Protein AF-A0A3D5E8L2-F1 (afdb_monomer_lite)

Radius of gyration: 12.69 Å; chains: 1; bounding box: 27×30×28 Å

Structure (mmCIF, N/CA/C/O backbone):
data_AF-A0A3D5E8L2-F1
#
_entry.id   AF-A0A3D5E8L2-F1
#
loop_
_atom_site.group_PDB
_atom_site.id
_atom_site.type_symbol
_atom_site.label_atom_id
_atom_site.label_alt_id
_atom_site.label_comp_id
_atom_site.label_asym_id
_atom_site.label_entity_id
_atom_site.label_seq_id
_atom_site.pdbx_PDB_ins_code
_atom_site.Cartn_x
_atom_site.Cartn_y
_atom_site.Cartn_z
_atom_site.occupancy
_atom_site.B_iso_or_equiv
_atom_site.auth_seq_id
_atom_site.auth_comp_id
_atom_site.auth_asym_id
_atom_site.auth_atom_id
_atom_site.pdbx_PDB_model_num
ATOM 1 N N . MET A 1 1 ? -0.800 -18.151 0.058 1.00 63.22 1 MET A N 1
ATOM 2 C CA . MET A 1 1 ? -1.675 -18.394 -1.105 1.00 63.22 1 MET A CA 1
ATOM 3 C C . MET A 1 1 ? -2.834 -17.442 -0.954 1.00 63.22 1 MET A C 1
ATOM 5 O O . MET A 1 1 ? -3.417 -17.432 0.122 1.00 63.22 1 MET A O 1
ATOM 9 N N . ILE A 1 2 ? -3.098 -16.615 -1.957 1.00 67.31 2 ILE A N 1
ATOM 10 C CA . ILE A 1 2 ? -4.170 -15.612 -1.906 1.00 67.31 2 ILE A CA 1
ATOM 11 C C . ILE A 1 2 ? -5.559 -16.246 -2.089 1.00 67.31 2 ILE A C 1
ATOM 13 O O . ILE A 1 2 ? -6.567 -15.719 -1.637 1.00 67.31 2 ILE A O 1
ATOM 17 N N . GLU A 1 3 ? -5.570 -17.463 -2.622 1.00 70.62 3 GLU A N 1
ATOM 18 C CA . GLU A 1 3 ? -6.711 -18.355 -2.780 1.00 70.62 3 GLU A CA 1
ATOM 19 C C . GLU A 1 3 ? -7.354 -18.720 -1.436 1.00 70.62 3 GLU A C 1
ATOM 21 O O . GLU A 1 3 ? -8.567 -18.899 -1.356 1.00 70.62 3 GLU A O 1
ATOM 26 N N . ALA A 1 4 ? -6.560 -18.785 -0.359 1.00 72.94 4 ALA A N 1
ATOM 27 C CA . ALA A 1 4 ? -7.071 -19.014 0.993 1.00 72.94 4 ALA A CA 1
ATOM 28 C C . ALA A 1 4 ? -7.886 -17.821 1.529 1.00 72.94 4 ALA A C 1
ATOM 30 O O . ALA A 1 4 ? -8.747 -18.010 2.383 1.00 72.94 4 ALA A O 1
ATOM 31 N N . GLU A 1 5 ? -7.659 -16.623 0.981 1.00 73.62 5 GLU A N 1
ATOM 32 C CA . GLU A 1 5 ? -8.377 -15.385 1.308 1.00 73.62 5 GLU A CA 1
ATOM 33 C C . GLU A 1 5 ? -9.629 -15.191 0.425 1.00 73.62 5 GLU A C 1
ATOM 35 O O . GLU A 1 5 ? -10.258 -14.135 0.446 1.00 73.62 5 GLU A O 1
ATOM 40 N N . GLY A 1 6 ? -10.006 -16.207 -0.367 1.00 81.81 6 GLY A N 1
ATOM 41 C CA . GLY A 1 6 ? -11.178 -16.174 -1.249 1.00 81.81 6 GLY A CA 1
ATOM 42 C C . GLY A 1 6 ? -10.965 -15.418 -2.563 1.00 81.81 6 GLY A C 1
ATOM 43 O O . GLY A 1 6 ? -11.936 -15.139 -3.263 1.00 81.81 6 GLY A O 1
ATOM 44 N N . VAL A 1 7 ? -9.715 -15.100 -2.898 1.00 83.12 7 VAL A N 1
ATOM 45 C CA . VAL A 1 7 ? -9.336 -14.338 -4.091 1.00 83.12 7 VAL A CA 1
ATOM 46 C C . VAL A 1 7 ? -8.753 -15.286 -5.138 1.00 83.12 7 VAL A C 1
ATOM 48 O O . VAL A 1 7 ? -7.847 -16.058 -4.827 1.00 83.12 7 VAL A O 1
ATOM 51 N N . ALA A 1 8 ? -9.251 -15.243 -6.376 1.00 82.25 8 ALA A N 1
ATOM 52 C CA . ALA A 1 8 ? -8.803 -16.176 -7.415 1.00 82.25 8 ALA A CA 1
ATOM 53 C C . ALA A 1 8 ? -7.451 -15.785 -8.032 1.00 82.25 8 ALA A C 1
ATOM 55 O O . ALA A 1 8 ? -6.731 -16.656 -8.518 1.00 82.25 8 ALA A O 1
ATOM 56 N N . ASP A 1 9 ? -7.104 -14.495 -8.007 1.00 83.00 9 ASP A N 1
ATOM 57 C CA . ASP A 1 9 ? -5.856 -13.975 -8.562 1.00 83.00 9 ASP A CA 1
ATOM 58 C C . ASP A 1 9 ? -5.365 -12.708 -7.841 1.00 83.00 9 ASP A C 1
ATOM 60 O O . ASP A 1 9 ? -6.145 -11.897 -7.344 1.00 83.00 9 ASP A O 1
ATOM 64 N N . ILE A 1 10 ? -4.047 -12.492 -7.830 1.00 79.50 10 ILE A N 1
ATOM 65 C CA . ILE A 1 10 ? -3.436 -11.333 -7.168 1.00 79.50 10 ILE A CA 1
ATOM 66 C C . ILE A 1 10 ? -3.917 -9.988 -7.731 1.00 79.50 10 ILE A C 1
ATOM 68 O O . ILE A 1 10 ? -3.961 -9.002 -6.995 1.00 79.50 10 ILE A O 1
ATOM 72 N N . SER A 1 1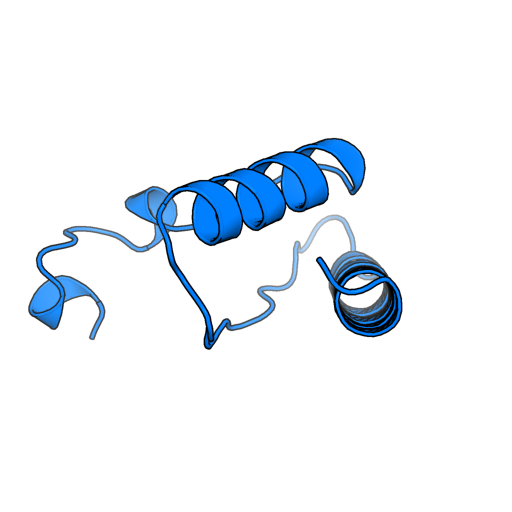1 ? -4.318 -9.937 -9.003 1.00 83.31 11 SER A N 1
ATOM 73 C CA . SER A 1 11 ? -4.839 -8.725 -9.640 1.00 83.31 11 SER A CA 1
ATOM 74 C C . SER A 1 11 ? -6.128 -8.204 -9.004 1.00 83.31 11 SER A C 1
ATOM 76 O O . SER A 1 11 ? -6.387 -7.005 -9.078 1.00 83.31 11 SER A O 1
ATOM 78 N N . GLU A 1 12 ? -6.903 -9.054 -8.325 1.00 83.81 12 GLU A N 1
ATOM 79 C CA . GLU A 1 12 ? -8.145 -8.646 -7.659 1.00 83.81 12 GLU A CA 1
ATOM 80 C C . GLU A 1 12 ? -7.904 -7.798 -6.403 1.00 83.81 12 GLU A C 1
ATOM 82 O O . GLU A 1 12 ? -8.769 -7.015 -6.008 1.00 83.81 12 GLU A O 1
ATOM 87 N N . VAL A 1 13 ? -6.724 -7.918 -5.788 1.00 84.88 13 VAL A N 1
ATOM 88 C CA . VAL A 1 13 ? -6.341 -7.132 -4.602 1.00 84.88 13 VAL A CA 1
ATOM 89 C C . VAL A 1 13 ? -5.161 -6.197 -4.850 1.00 84.88 13 VAL A C 1
ATOM 91 O O . VAL A 1 13 ? -4.815 -5.396 -3.980 1.00 84.88 13 VAL A O 1
ATOM 94 N N . ALA A 1 14 ? -4.522 -6.286 -6.017 1.00 90.19 14 ALA A N 1
ATOM 95 C CA . ALA A 1 14 ? -3.372 -5.465 -6.344 1.00 90.19 14 ALA A CA 1
ATOM 96 C C . ALA A 1 14 ? -3.755 -3.977 -6.383 1.00 90.19 14 ALA A C 1
ATOM 98 O O . ALA A 1 14 ? -4.679 -3.554 -7.080 1.00 90.19 14 ALA A O 1
ATOM 99 N N . ILE A 1 15 ? -2.993 -3.159 -5.659 1.00 92.50 15 ILE A N 1
ATOM 100 C CA . ILE A 1 15 ? -3.063 -1.702 -5.754 1.00 92.50 15 ILE A CA 1
ATOM 101 C C . ILE A 1 15 ? -1.970 -1.268 -6.729 1.00 92.50 15 ILE A C 1
ATOM 103 O O . ILE A 1 15 ? -0.788 -1.311 -6.399 1.00 92.50 15 ILE A O 1
ATOM 107 N N . VAL A 1 16 ? -2.372 -0.872 -7.936 1.00 91.75 16 VAL A N 1
ATOM 108 C CA . VAL A 1 16 ? -1.463 -0.489 -9.025 1.00 91.75 16 VAL A CA 1
ATOM 109 C C . VAL A 1 16 ? -1.864 0.879 -9.564 1.00 91.75 16 VAL A C 1
ATOM 111 O O . VAL A 1 16 ? -3.048 1.144 -9.776 1.00 91.75 16 VAL A O 1
ATOM 114 N N . GLY A 1 17 ? -0.881 1.747 -9.788 1.00 92.75 17 GLY A N 1
ATOM 115 C CA . GLY A 1 17 ? -1.085 3.078 -10.349 1.00 92.75 17 GLY A CA 1
ATOM 116 C C . GLY A 1 17 ? 0.012 4.051 -9.935 1.00 92.75 17 GLY A C 1
ATOM 117 O O . GLY A 1 17 ? 1.047 3.651 -9.403 1.00 92.75 17 GLY A O 1
ATOM 118 N N . ASP A 1 18 ? -0.242 5.331 -10.181 1.00 94.12 18 ASP A N 1
ATOM 119 C CA . ASP A 1 18 ? 0.579 6.4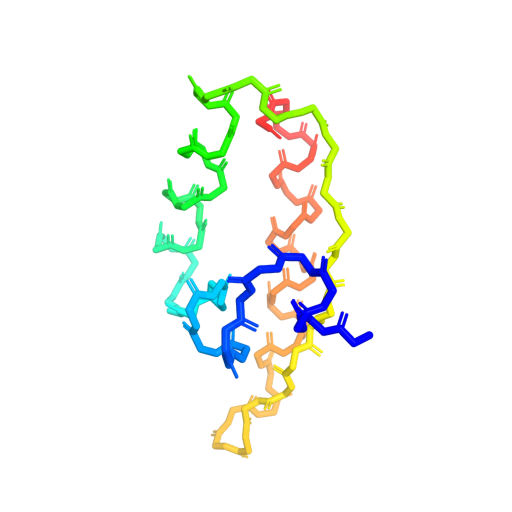33 -9.684 1.00 94.12 18 ASP A CA 1
ATOM 120 C C . ASP A 1 18 ? 0.361 6.687 -8.180 1.00 94.12 18 ASP A C 1
ATOM 122 O O . ASP A 1 18 ? -0.501 6.085 -7.527 1.00 94.12 18 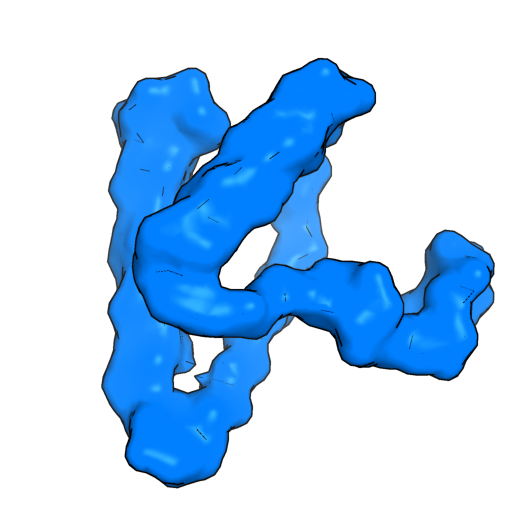ASP A O 1
ATOM 126 N N . GLU A 1 19 ? 1.133 7.610 -7.610 1.00 94.44 19 GLU A N 1
ATOM 127 C CA . GLU A 1 19 ? 1.088 7.916 -6.182 1.00 94.44 19 GLU A CA 1
ATOM 128 C C . GLU A 1 19 ? -0.299 8.406 -5.732 1.00 94.44 19 GLU A C 1
ATOM 130 O O . GLU A 1 19 ? -0.751 8.071 -4.635 1.00 94.44 19 GLU A O 1
ATOM 135 N N . ALA A 1 20 ? -1.008 9.170 -6.571 1.00 94.94 20 ALA A N 1
ATOM 136 C CA . ALA A 1 20 ? -2.354 9.655 -6.266 1.00 94.94 20 ALA A CA 1
ATOM 137 C C . ALA A 1 20 ? -3.366 8.502 -6.184 1.00 94.94 20 ALA A C 1
ATOM 139 O O . ALA A 1 20 ? -4.171 8.440 -5.247 1.00 94.94 20 ALA A O 1
ATOM 140 N N . THR A 1 21 ? -3.289 7.561 -7.125 1.00 95.38 21 THR A N 1
ATOM 141 C CA . THR A 1 21 ? -4.130 6.362 -7.167 1.00 95.38 21 THR A CA 1
ATOM 142 C C . THR A 1 21 ? -3.873 5.474 -5.956 1.00 95.38 21 THR A C 1
ATOM 144 O O . THR A 1 21 ? -4.822 5.071 -5.278 1.00 95.38 21 THR A O 1
ATOM 147 N N . VAL A 1 22 ? -2.601 5.216 -5.634 1.00 94.25 22 VAL A N 1
ATOM 148 C CA . VAL A 1 22 ? -2.217 4.399 -4.474 1.00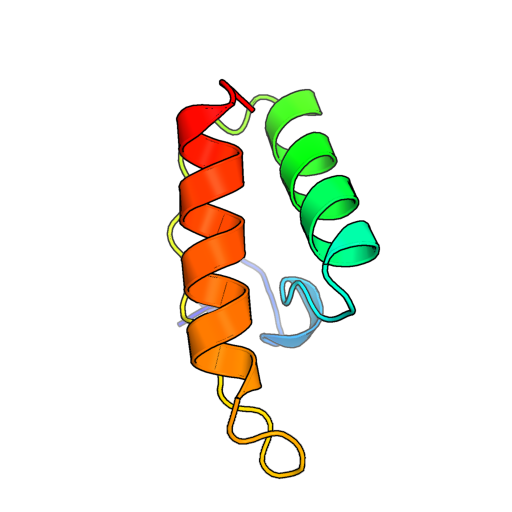 94.25 22 VAL A CA 1
ATOM 149 C C . VAL A 1 22 ? -2.722 5.039 -3.174 1.00 94.25 22 VAL A C 1
ATOM 151 O O . VAL A 1 22 ? -3.380 4.359 -2.385 1.00 94.25 22 VAL A O 1
ATOM 154 N N . ARG A 1 23 ? -2.540 6.355 -2.977 1.00 94.00 23 ARG A N 1
ATOM 155 C CA . ARG A 1 23 ? -3.076 7.075 -1.800 1.00 94.00 23 ARG A CA 1
ATOM 156 C C . ARG A 1 23 ? -4.589 6.941 -1.676 1.00 94.00 23 ARG A C 1
ATOM 158 O O . ARG A 1 23 ? -5.094 6.671 -0.588 1.00 94.00 23 ARG A O 1
ATOM 165 N N . ALA A 1 24 ? -5.321 7.123 -2.774 1.00 93.94 24 ALA A N 1
ATOM 166 C CA . ALA A 1 24 ? -6.777 7.026 -2.763 1.00 93.94 24 ALA A CA 1
ATOM 167 C C . ALA A 1 24 ? -7.257 5.620 -2.364 1.00 93.94 24 ALA A C 1
ATOM 169 O O . ALA A 1 24 ? -8.234 5.486 -1.624 1.00 93.94 24 ALA A O 1
ATOM 170 N N . LYS A 1 25 ? -6.561 4.571 -2.817 1.00 94.12 25 LYS A N 1
ATOM 171 C CA . LYS A 1 25 ? -6.869 3.180 -2.458 1.00 94.12 25 LYS A CA 1
ATOM 172 C C . LYS A 1 25 ? -6.546 2.877 -0.995 1.00 94.12 25 LYS A C 1
ATOM 174 O O . LYS A 1 25 ? -7.391 2.292 -0.324 1.00 94.12 25 LYS A O 1
ATOM 179 N N . LEU A 1 26 ? -5.405 3.337 -0.480 1.00 92.62 26 LEU A N 1
ATOM 180 C CA . LEU A 1 26 ? -5.054 3.190 0.940 1.00 92.62 26 LEU A CA 1
ATOM 181 C C . LEU A 1 26 ? -6.073 3.898 1.845 1.00 92.62 26 LEU A C 1
ATOM 183 O O . LEU A 1 26 ? -6.624 3.280 2.750 1.00 92.62 26 LEU A O 1
ATOM 187 N N . LYS A 1 27 ? -6.454 5.135 1.509 1.00 91.94 27 LYS A N 1
ATOM 188 C CA . LYS A 1 27 ? -7.506 5.873 2.226 1.00 91.94 27 LYS A CA 1
ATOM 189 C C . LYS A 1 27 ? -8.868 5.174 2.174 1.00 91.94 27 LYS A C 1
ATOM 191 O O . LYS A 1 27 ? -9.674 5.268 3.098 1.00 91.94 27 LYS A O 1
ATOM 196 N N . ARG A 1 28 ? -9.167 4.459 1.084 1.00 92.75 28 ARG A N 1
ATOM 197 C CA . ARG A 1 28 ? -10.388 3.650 1.006 1.00 92.75 28 ARG A CA 1
ATOM 198 C C . ARG A 1 28 ? -10.348 2.485 1.997 1.00 92.75 28 ARG A C 1
ATOM 200 O O . ARG A 1 28 ? -11.381 2.237 2.616 1.00 92.75 28 ARG A O 1
ATOM 207 N N . LEU A 1 29 ? -9.212 1.803 2.145 1.00 91.88 29 LEU A N 1
ATOM 208 C CA . LEU A 1 29 ? -9.040 0.723 3.125 1.00 91.88 29 LEU A CA 1
ATOM 209 C C . LEU A 1 29 ? -9.221 1.242 4.558 1.00 91.88 29 LEU A C 1
ATOM 211 O O . LEU A 1 29 ? -10.006 0.682 5.320 1.00 91.88 29 LEU A O 1
ATOM 215 N N . GLU A 1 30 ? -8.600 2.372 4.881 1.00 90.88 30 GLU A N 1
ATOM 216 C CA . GLU A 1 30 ? -8.795 3.064 6.161 1.00 90.88 30 GLU A CA 1
ATOM 217 C C . GLU A 1 30 ? -10.288 3.370 6.402 1.00 90.88 30 GLU A C 1
ATOM 219 O O . GLU A 1 30 ? -10.851 3.029 7.441 1.00 90.88 30 GLU A O 1
ATOM 224 N N . SER A 1 31 ? -10.988 3.911 5.393 1.00 93.50 31 SER A N 1
ATOM 225 C CA . SER A 1 31 ? -12.412 4.273 5.511 1.00 93.50 31 SER A CA 1
ATOM 226 C C . SER A 1 31 ? -13.362 3.096 5.778 1.00 93.50 31 SER A C 1
ATOM 228 O O . SER A 1 31 ? -14.512 3.323 6.153 1.00 93.50 31 SER A O 1
ATOM 230 N N . ILE A 1 32 ? -12.923 1.853 5.542 1.00 95.25 32 ILE A N 1
ATOM 231 C CA . ILE A 1 32 ? -13.690 0.634 5.854 1.00 95.25 32 ILE A CA 1
ATOM 232 C C . ILE A 1 32 ? -13.210 -0.051 7.141 1.00 95.25 32 ILE A C 1
ATOM 234 O O . ILE A 1 32 ? -13.681 -1.142 7.452 1.00 95.25 32 ILE A O 1
ATOM 238 N N . GLY A 1 33 ? -12.319 0.592 7.899 1.00 93.31 33 GLY A N 1
ATOM 239 C CA . GLY A 1 33 ? -11.851 0.129 9.203 1.00 93.31 33 GLY A CA 1
ATOM 240 C C . GLY A 1 33 ? -10.610 -0.760 9.164 1.00 93.31 33 GLY A C 1
ATOM 241 O O . GLY A 1 33 ? -10.329 -1.419 10.161 1.00 93.31 33 GLY A O 1
ATOM 242 N N . VAL A 1 34 ? -9.870 -0.806 8.049 1.00 91.12 34 VAL A N 1
ATOM 243 C CA . VAL A 1 34 ? -8.560 -1.476 8.021 1.00 91.12 34 VAL A CA 1
ATOM 244 C C . VAL A 1 34 ? -7.582 -0.659 8.859 1.00 91.12 34 VAL A C 1
ATOM 246 O O . VAL A 1 34 ? -7.340 0.505 8.555 1.00 91.12 34 VAL A O 1
ATOM 249 N N . THR A 1 35 ? -7.026 -1.272 9.902 1.00 89.75 35 THR A N 1
ATOM 250 C CA . THR A 1 35 ? -6.032 -0.644 10.789 1.00 89.75 35 THR A CA 1
ATOM 251 C C . THR A 1 35 ? -4.601 -0.988 10.401 1.00 89.75 35 THR A C 1
ATOM 253 O O . THR A 1 35 ? -3.692 -0.196 10.616 1.00 89.75 35 THR A O 1
ATOM 256 N N . ASP A 1 36 ? -4.406 -2.162 9.803 1.00 88.44 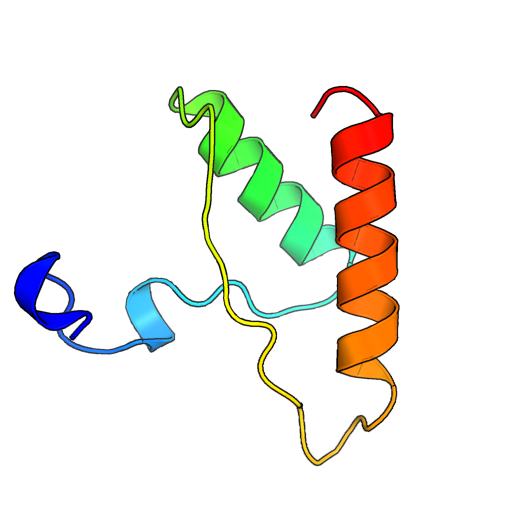36 ASP A N 1
ATOM 257 C CA . ASP A 1 36 ? -3.104 -2.710 9.458 1.00 88.44 36 ASP A CA 1
ATOM 258 C C . ASP A 1 36 ? -3.216 -3.431 8.115 1.00 88.44 36 ASP A C 1
ATOM 260 O O . ASP A 1 36 ? -4.197 -4.128 7.843 1.00 88.44 36 ASP A O 1
ATOM 264 N N . TYR A 1 37 ? -2.196 -3.303 7.274 1.00 86.81 37 TYR A N 1
ATOM 265 C CA . TYR A 1 37 ? -2.082 -4.076 6.044 1.00 86.81 37 TYR A CA 1
ATOM 266 C C . TYR A 1 37 ? -0.663 -4.614 5.891 1.00 86.81 37 TYR A C 1
ATOM 268 O O . TYR A 1 37 ? 0.318 -3.986 6.281 1.00 86.81 37 TYR A O 1
ATOM 276 N N . THR A 1 38 ? -0.554 -5.800 5.297 1.00 85.94 38 THR A N 1
ATOM 277 C CA . THR A 1 38 ? 0.721 -6.384 4.871 1.00 85.94 38 THR A CA 1
ATOM 278 C C . THR A 1 38 ? 0.703 -6.478 3.355 1.00 85.94 38 THR A C 1
ATOM 280 O O . THR A 1 38 ? -0.208 -7.071 2.784 1.00 85.94 38 THR A O 1
ATOM 283 N N . GLY A 1 39 ? 1.694 -5.876 2.699 1.00 85.94 39 GLY A N 1
ATOM 284 C CA . GLY A 1 39 ? 1.789 -5.842 1.243 1.00 85.94 39 GLY A CA 1
ATOM 285 C C . GLY A 1 39 ? 3.185 -6.205 0.753 1.00 85.94 39 GLY A C 1
ATOM 286 O O . GLY A 1 39 ? 4.178 -5.967 1.439 1.00 85.94 39 GLY A O 1
ATOM 287 N N . ALA A 1 40 ? 3.254 -6.764 -0.453 1.00 89.69 40 ALA A N 1
ATOM 288 C CA . ALA A 1 40 ? 4.500 -6.977 -1.178 1.00 89.69 40 ALA A CA 1
ATOM 289 C C . ALA A 1 40 ? 4.630 -5.919 -2.280 1.00 89.69 40 ALA A C 1
ATOM 291 O O . ALA A 1 40 ? 3.730 -5.768 -3.105 1.00 89.69 40 ALA A O 1
ATOM 292 N N . ILE A 1 41 ? 5.752 -5.197 -2.308 1.00 93.25 41 ILE A N 1
ATOM 293 C CA . ILE A 1 41 ? 6.059 -4.263 -3.397 1.00 93.25 41 ILE A CA 1
ATOM 294 C C . ILE A 1 41 ? 6.562 -5.083 -4.585 1.00 93.25 41 ILE A C 1
ATOM 296 O O . ILE A 1 41 ? 7.646 -5.666 -4.528 1.00 93.25 41 ILE A O 1
ATOM 300 N N . LEU A 1 42 ? 5.767 -5.136 -5.652 1.00 90.50 42 LEU A N 1
ATOM 301 C CA . LEU A 1 42 ? 6.128 -5.836 -6.880 1.00 90.50 42 LEU A CA 1
ATOM 302 C C . LEU A 1 42 ? 6.843 -4.872 -7.841 1.00 90.50 42 LEU A C 1
ATOM 304 O O . LEU A 1 42 ? 6.342 -3.771 -8.077 1.00 90.50 42 LEU A O 1
ATOM 308 N N . PRO A 1 43 ? 8.012 -5.246 -8.392 1.00 91.25 43 PRO A N 1
ATOM 309 C CA . PRO A 1 43 ? 8.711 -4.411 -9.358 1.00 91.25 43 PRO A CA 1
ATOM 310 C C . PRO A 1 43 ? 7.955 -4.343 -10.688 1.00 91.25 43 PRO A C 1
ATOM 312 O O . PRO A 1 43 ? 7.386 -5.334 -11.142 1.00 91.25 43 PRO A O 1
ATOM 315 N N . VAL A 1 44 ? 8.014 -3.178 -11.332 1.00 90.44 44 VAL A N 1
ATOM 316 C CA . VAL A 1 44 ? 7.531 -2.964 -12.700 1.00 90.44 44 VAL A CA 1
ATOM 317 C C . VAL A 1 44 ? 8.754 -2.994 -13.621 1.00 90.44 44 VAL A C 1
ATOM 319 O O . VAL A 1 44 ? 9.629 -2.143 -13.455 1.00 90.44 44 VAL A O 1
ATOM 322 N N . PRO A 1 45 ? 8.880 -3.962 -14.549 1.00 91.38 45 PRO A N 1
ATOM 323 C CA . PRO A 1 45 ? 10.072 -4.099 -15.392 1.00 91.38 45 PRO A CA 1
ATOM 324 C C . PRO A 1 45 ? 10.438 -2.826 -16.164 1.00 91.38 45 PRO A C 1
ATOM 326 O O . PRO A 1 45 ? 11.616 -2.509 -16.325 1.00 91.38 45 PRO A O 1
ATOM 329 N N . GLU A 1 46 ? 9.429 -2.081 -16.607 1.00 94.94 46 GLU A N 1
ATOM 330 C CA . GLU A 1 46 ? 9.565 -0.841 -17.367 1.00 94.94 46 GLU A CA 1
ATOM 331 C C . GLU A 1 46 ? 9.925 0.366 -16.483 1.00 94.94 46 GLU A C 1
ATOM 333 O O . GLU A 1 46 ? 10.308 1.413 -17.003 1.00 94.94 46 GLU A O 1
ATOM 338 N N . ASP A 1 47 ? 9.837 0.225 -15.156 1.00 93.81 47 ASP A N 1
ATOM 339 C CA . ASP A 1 47 ? 10.151 1.274 -14.188 1.00 93.81 47 ASP A CA 1
ATOM 340 C C . ASP A 1 47 ? 10.926 0.723 -12.977 1.00 93.81 47 ASP A C 1
ATOM 342 O O . ASP A 1 47 ? 10.359 0.451 -11.911 1.00 93.81 47 ASP A O 1
ATOM 346 N N . PRO A 1 48 ? 12.261 0.621 -13.096 1.00 94.88 48 PRO A N 1
ATOM 347 C CA . PRO A 1 48 ? 13.122 0.161 -12.009 1.00 94.88 48 PRO A CA 1
ATOM 348 C C . PRO A 1 48 ? 13.060 1.033 -10.744 1.00 94.88 48 PRO A C 1
ATOM 350 O O . PRO A 1 48 ? 13.477 0.587 -9.676 1.00 94.88 48 PRO A O 1
ATOM 353 N N . GLY A 1 49 ? 12.571 2.276 -10.846 1.00 96.19 49 GLY A N 1
ATOM 354 C CA . GLY A 1 49 ? 12.425 3.195 -9.717 1.00 96.19 49 GLY A CA 1
ATOM 355 C C . GLY A 1 49 ? 11.115 3.022 -8.945 1.00 96.19 49 GLY A C 1
ATOM 356 O O . GLY A 1 49 ? 11.008 3.519 -7.819 1.00 96.19 49 GLY A O 1
ATOM 357 N N . ALA A 1 50 ? 10.133 2.310 -9.509 1.00 95.50 50 ALA A N 1
ATOM 358 C CA . ALA A 1 50 ? 8.818 2.120 -8.905 1.00 95.50 50 ALA A CA 1
ATOM 359 C C . ALA A 1 50 ? 8.866 1.516 -7.487 1.00 95.50 50 ALA A C 1
ATOM 361 O O . ALA A 1 50 ? 8.150 2.029 -6.620 1.00 95.50 50 ALA A O 1
ATOM 362 N N . PRO A 1 51 ? 9.723 0.517 -7.174 1.00 95.50 51 PRO A N 1
ATOM 363 C CA . PRO A 1 51 ? 9.794 -0.022 -5.819 1.00 95.50 51 PRO A CA 1
ATOM 364 C C . PRO A 1 51 ? 10.190 1.021 -4.770 1.00 95.50 51 PRO A C 1
ATOM 366 O O . PRO A 1 51 ? 9.544 1.124 -3.728 1.00 95.50 51 PRO A O 1
ATOM 369 N N . GLN A 1 52 ? 11.210 1.837 -5.060 1.00 96.06 52 GLN A N 1
ATOM 370 C CA . GLN A 1 52 ? 11.678 2.861 -4.124 1.00 96.06 52 GLN A CA 1
ATOM 371 C C . GLN A 1 52 ? 10.633 3.965 -3.940 1.00 96.06 52 GLN A C 1
ATOM 373 O O . GLN A 1 52 ? 10.366 4.360 -2.807 1.00 96.06 52 GLN A O 1
ATOM 378 N N . ARG A 1 53 ? 10.010 4.442 -5.028 1.00 96.06 53 ARG A N 1
ATOM 379 C CA . ARG A 1 53 ? 8.952 5.465 -4.934 1.00 96.06 53 ARG A CA 1
ATOM 380 C C . ARG A 1 53 ? 7.739 4.957 -4.157 1.00 96.06 53 ARG A C 1
ATOM 382 O O . ARG A 1 53 ? 7.213 5.685 -3.322 1.00 96.06 53 ARG A O 1
ATOM 389 N N . THR A 1 54 ? 7.357 3.695 -4.357 1.00 95.69 54 THR A N 1
ATOM 390 C CA . THR A 1 54 ? 6.289 3.047 -3.579 1.00 95.69 54 THR A CA 1
ATOM 391 C C . THR A 1 54 ? 6.649 2.989 -2.097 1.00 95.69 54 THR A C 1
ATOM 393 O O . THR A 1 54 ? 5.827 3.324 -1.250 1.00 95.69 54 THR A O 1
ATOM 396 N N . TYR A 1 55 ? 7.885 2.614 -1.763 1.00 94.50 55 TYR A N 1
ATOM 397 C CA . TYR A 1 55 ? 8.327 2.550 -0.372 1.00 94.50 55 TYR A CA 1
ATOM 398 C C . TYR A 1 55 ? 8.320 3.922 0.320 1.00 94.50 55 TYR A C 1
ATOM 400 O O . TYR A 1 55 ? 7.826 4.044 1.443 1.00 94.50 55 TYR A O 1
ATOM 408 N N . GLU A 1 56 ? 8.817 4.967 -0.347 1.00 95.31 56 GLU A N 1
ATOM 409 C CA . GLU A 1 56 ? 8.770 6.330 0.199 1.00 95.31 56 GLU A CA 1
ATOM 410 C C . GLU A 1 56 ? 7.332 6.832 0.359 1.00 95.31 56 GLU A C 1
ATOM 412 O O . GLU A 1 56 ? 6.987 7.379 1.406 1.00 95.31 56 GLU A O 1
ATOM 417 N N . LEU A 1 57 ? 6.461 6.547 -0.611 1.00 93.62 57 LEU A N 1
ATOM 418 C CA . LEU A 1 57 ? 5.040 6.861 -0.514 1.00 93.62 57 LEU A CA 1
ATOM 419 C C . LEU A 1 57 ? 4.390 6.221 0.723 1.00 93.62 57 LEU A C 1
ATOM 421 O O . LEU A 1 57 ? 3.666 6.895 1.455 1.00 93.62 57 LEU A O 1
ATOM 425 N N . LEU A 1 58 ? 4.647 4.934 0.975 1.00 92.69 58 LEU A N 1
ATOM 426 C CA . LEU A 1 58 ? 4.090 4.222 2.131 1.00 92.69 58 LEU A CA 1
ATOM 427 C C . LEU A 1 58 ? 4.600 4.799 3.461 1.00 92.69 58 LEU A C 1
ATOM 429 O O . LEU A 1 58 ? 3.826 4.928 4.410 1.00 92.69 58 LEU A O 1
ATOM 433 N N . LYS A 1 59 ? 5.872 5.218 3.525 1.00 92.31 59 LYS A N 1
ATOM 434 C CA . LYS A 1 59 ? 6.420 5.926 4.694 1.00 92.31 59 LYS A CA 1
ATOM 435 C C . LYS A 1 59 ? 5.717 7.258 4.940 1.00 92.31 59 LYS A C 1
ATOM 437 O O . LYS A 1 59 ? 5.404 7.569 6.087 1.00 92.31 59 LYS A O 1
ATOM 44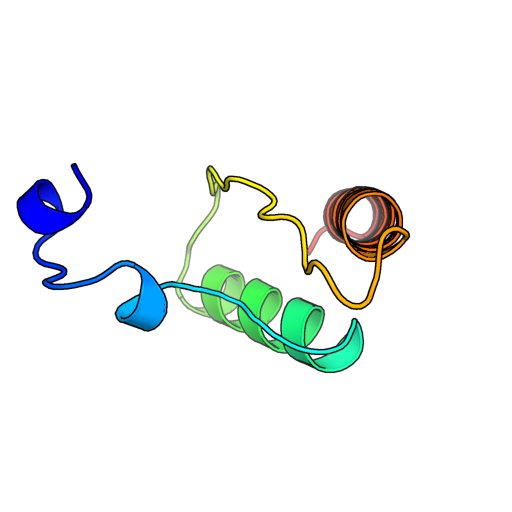2 N N . GLU A 1 60 ? 5.470 8.034 3.889 1.00 90.62 60 GLU A N 1
ATOM 443 C CA . GLU A 1 60 ? 4.763 9.313 3.992 1.00 90.62 60 GLU A CA 1
ATOM 444 C C . GLU A 1 60 ? 3.314 9.143 4.451 1.00 90.62 60 GLU A C 1
ATOM 446 O O . GLU A 1 60 ? 2.847 9.922 5.282 1.00 90.62 60 GLU A O 1
ATOM 451 N N . VAL A 1 61 ? 2.606 8.136 3.926 1.00 85.75 61 VAL A N 1
ATOM 452 C CA . VAL A 1 61 ? 1.227 7.809 4.326 1.00 85.75 61 VAL A CA 1
ATOM 453 C C . VAL A 1 61 ? 1.182 7.490 5.821 1.00 85.75 61 VAL A C 1
ATOM 455 O O . VAL A 1 61 ? 0.486 8.184 6.558 1.00 85.75 61 VAL A O 1
ATOM 458 N N . ASN A 1 62 ? 2.035 6.569 6.283 1.00 83.44 62 ASN A N 1
ATOM 459 C CA . ASN A 1 62 ? 2.127 6.204 7.699 1.00 83.44 62 ASN A CA 1
ATOM 460 C C . ASN A 1 62 ? 2.494 7.399 8.603 1.00 83.44 62 ASN A C 1
ATOM 462 O O . ASN A 1 62 ? 1.932 7.574 9.681 1.00 83.44 62 ASN A O 1
ATOM 466 N N . ALA A 1 63 ? 3.421 8.260 8.168 1.00 77.94 63 ALA A N 1
ATOM 467 C CA . ALA A 1 63 ? 3.802 9.456 8.923 1.00 77.94 63 ALA A CA 1
ATOM 468 C C . ALA A 1 63 ? 2.686 10.515 8.991 1.00 77.94 63 ALA A C 1
ATOM 470 O O . ALA A 1 63 ? 2.677 11.337 9.907 1.00 77.94 63 ALA A O 1
ATOM 471 N N . SER A 1 64 ? 1.758 10.506 8.032 1.00 73.19 64 SER A N 1
ATOM 472 C CA . SER A 1 64 ? 0.658 11.471 7.939 1.00 73.19 64 SER A CA 1
ATOM 473 C C . SER A 1 64 ? -0.570 11.079 8.769 1.00 73.19 64 SER A C 1
ATOM 475 O O . SER A 1 64 ? -1.526 11.851 8.808 1.00 73.19 64 SER A O 1
ATOM 477 N N . GLY A 1 65 ? -0.556 9.918 9.437 1.00 61.09 65 GLY A N 1
ATOM 478 C CA . GLY A 1 65 ? -1.708 9.419 10.195 1.00 61.09 65 GLY A CA 1
ATOM 479 C C . GLY A 1 65 ? -2.910 9.080 9.310 1.00 61.09 65 GLY A C 1
ATOM 480 O O . GLY A 1 65 ? -4.044 9.279 9.738 1.00 61.09 65 GLY A O 1
ATOM 481 N N . ILE A 1 66 ? -2.630 8.634 8.081 1.00 50.91 66 ILE A N 1
ATOM 482 C CA . ILE A 1 66 ? -3.555 7.916 7.195 1.00 50.91 66 ILE A CA 1
ATOM 483 C C . ILE A 1 66 ? -3.225 6.428 7.325 1.00 50.91 66 ILE A C 1
ATOM 485 O O . ILE A 1 66 ? -2.008 6.119 7.308 1.00 50.91 66 ILE A O 1
#

Sequence (66 aa):
MIEAEGVADISEVAIVGDEATVRAKLKRLESIGVTDYTGAILPVPEDPGAPQRTYELLKEVNASGI

Foldseek 3Di:
DCVVVVDPDPVVVDQDDDLVSNLVVVVVCVVVPDPDDDDDQDDDPVDNCSSVVVVVSVVVSVVVVD

Secondary structure (DSSP, 8-state):
-GGGGT-SSGGGT---S-HHHHHHHHHHHHHTT----------BTTBTTHHHHHHHHHHHHHHTT-

pLDDT: mean 87.85, std 9.38, range [50.91, 96.19]